Protein AF-A0A1B0CE48-F1 (afdb_monomer)

Nearest PDB structures (foldseek):
  7oi6-assembly1_j  TM=7.712E-01  e=4.944E-03  Homo sapiens
  7oic-assembly1_j  TM=7.827E-01  e=8.968E-03  Homo sapiens

Foldseek 3Di:
DDPPDPDDPCPDDCVNQPDPDADPVRDDDDDDPVNVVVVVVVVVVVVVVVVVVVVVVVVVVVVVVVVVVVVVVVVVVVVPDDDDDDPVVD

InterPro domains:
  IPR034596 Large ribosomal subunit protein mL52 [PF18699] (6-87)
  IPR034596 Large ribosomal subunit protein mL52 [PTHR34090] (7-89)

Secondary structure (DSSP, 8-state):
------S-TTSSSHHHHS-S---TT-PPPPPPHHHHHHHHHHHHHHHHHHHHHHHHHHHHHHHHHHHHHHHHHHHHHHHHSPPP-STT--

Structure (mmCIF, N/CA/C/O backbone):
data_AF-A0A1B0CE48-F1
#
_entry.id   AF-A0A1B0CE48-F1
#
loop_
_atom_site.group_PDB
_atom_site.id
_atom_site.type_symbol
_atom_site.label_atom_id
_atom_site.label_alt_id
_atom_site.label_comp_id
_atom_site.label_asym_id
_atom_site.label_entity_id
_atom_site.label_seq_id
_atom_site.pdbx_PDB_ins_code
_atom_site.Cartn_x
_atom_site.Cartn_y
_atom_site.Cartn_z
_atom_site.occupancy
_atom_site.B_iso_or_equiv
_atom_site.auth_seq_id
_atom_site.auth_comp_id
_atom_site.auth_asym_id
_atom_site.auth_atom_id
_atom_site.pdbx_PDB_model_num
ATOM 1 N N . MET A 1 1 ? -9.382 19.131 -26.777 1.00 41.03 1 MET A N 1
ATOM 2 C CA . MET A 1 1 ? -9.022 17.774 -26.301 1.00 41.03 1 MET A CA 1
ATOM 3 C C . MET A 1 1 ? -7.592 17.792 -25.782 1.00 41.03 1 MET A C 1
ATOM 5 O O . MET A 1 1 ? -6.660 17.860 -26.573 1.00 41.03 1 MET A O 1
ATOM 9 N N . CYS A 1 2 ? -7.412 17.846 -24.462 1.00 40.31 2 CYS A N 1
ATOM 10 C CA . CYS A 1 2 ? -6.099 18.021 -23.841 1.00 40.31 2 CYS A CA 1
ATOM 11 C C . CYS A 1 2 ? -5.326 16.689 -23.836 1.00 40.31 2 CYS A C 1
ATOM 13 O O . CYS A 1 2 ? -5.780 15.712 -23.242 1.00 40.31 2 CYS A O 1
ATOM 15 N N . LYS A 1 3 ? -4.170 16.638 -24.511 1.00 50.88 3 LYS A N 1
ATOM 16 C CA . LYS A 1 3 ? -3.231 15.508 -24.463 1.00 50.88 3 LYS A CA 1
ATOM 17 C C . LYS A 1 3 ? -2.601 15.457 -23.070 1.00 50.88 3 LYS A C 1
ATOM 19 O O . LYS A 1 3 ? -1.588 16.104 -22.823 1.00 50.88 3 LYS A O 1
ATOM 24 N N . LEU A 1 4 ? -3.172 14.658 -22.173 1.00 53.50 4 LEU A N 1
ATOM 25 C CA . LEU A 1 4 ? -2.646 14.384 -20.828 1.00 53.50 4 LEU A CA 1
ATOM 26 C C . LEU A 1 4 ? -1.411 13.450 -20.855 1.00 53.50 4 LEU A C 1
ATOM 28 O O . LEU A 1 4 ? -1.230 12.600 -19.991 1.00 53.50 4 LEU A O 1
ATOM 32 N N . PHE A 1 5 ? -0.559 13.585 -21.873 1.00 51.25 5 PHE A N 1
ATOM 33 C CA . PHE A 1 5 ? 0.636 12.774 -22.090 1.00 51.25 5 PHE A CA 1
ATOM 34 C C . PHE A 1 5 ? 1.861 13.685 -22.233 1.00 51.25 5 PHE A C 1
ATOM 36 O O . PHE A 1 5 ? 2.329 13.987 -23.325 1.00 51.25 5 PHE A O 1
ATOM 43 N N . LYS A 1 6 ? 2.429 14.082 -21.094 1.00 55.22 6 LYS A N 1
ATOM 44 C CA . LYS A 1 6 ? 3.892 14.148 -20.946 1.00 55.22 6 LYS A CA 1
ATOM 45 C C . LYS A 1 6 ? 4.340 13.015 -20.018 1.00 55.22 6 LYS A C 1
ATOM 47 O O . LYS A 1 6 ? 5.077 13.211 -19.062 1.00 55.22 6 LYS A O 1
ATOM 52 N N . VAL A 1 7 ? 3.828 11.814 -20.276 1.00 72.38 7 VAL A N 1
ATOM 53 C CA . VAL A 1 7 ? 4.294 10.579 -19.642 1.00 72.38 7 VAL A CA 1
ATOM 54 C C . VAL A 1 7 ? 5.133 9.855 -20.681 1.00 72.38 7 VAL A C 1
ATOM 56 O O . VAL A 1 7 ? 4.740 9.791 -21.844 1.00 72.38 7 VAL A O 1
ATOM 59 N N . ASN A 1 8 ? 6.297 9.347 -20.276 1.00 80.94 8 ASN A N 1
ATOM 60 C CA . ASN A 1 8 ? 7.124 8.528 -21.152 1.00 80.94 8 ASN A CA 1
ATOM 61 C C . ASN A 1 8 ? 6.268 7.369 -21.716 1.00 80.94 8 ASN A C 1
ATOM 63 O O . ASN A 1 8 ? 5.754 6.582 -20.912 1.00 80.94 8 ASN A O 1
ATOM 67 N N . PRO A 1 9 ? 6.106 7.248 -23.050 1.00 80.06 9 PRO A N 1
ATOM 68 C CA . PRO A 1 9 ? 5.259 6.225 -23.663 1.00 80.06 9 PRO A CA 1
ATOM 69 C C . PRO A 1 9 ? 5.743 4.798 -23.373 1.00 80.06 9 PRO A C 1
ATOM 71 O O . PRO A 1 9 ? 4.958 3.861 -23.462 1.00 80.06 9 PRO A O 1
ATOM 74 N N . THR A 1 10 ? 7.006 4.620 -22.971 1.00 82.81 10 THR A N 1
ATOM 75 C CA . THR A 1 10 ? 7.563 3.311 -22.604 1.00 82.81 10 THR A CA 1
ATOM 76 C C . THR A 1 10 ? 7.324 2.933 -21.142 1.00 82.81 10 THR A C 1
ATOM 78 O O . THR A 1 10 ? 7.664 1.825 -20.730 1.00 82.81 10 THR A O 1
ATOM 81 N N . LYS A 1 11 ? 6.736 3.818 -20.325 1.00 84.12 11 LYS A N 1
ATOM 82 C CA . LYS A 1 11 ? 6.552 3.568 -18.887 1.00 84.12 11 LYS A CA 1
ATOM 83 C C . LYS A 1 11 ? 5.535 2.459 -18.614 1.00 84.12 11 LYS A C 1
ATOM 85 O O . LYS A 1 11 ? 5.754 1.637 -17.727 1.00 84.12 11 LYS A O 1
ATOM 90 N N . PHE A 1 12 ? 4.425 2.460 -19.344 1.00 83.06 12 PHE A N 1
ATOM 91 C CA . PHE A 1 12 ? 3.366 1.465 -19.226 1.00 83.06 12 PHE A CA 1
ATOM 92 C C . PHE A 1 12 ? 2.532 1.447 -20.505 1.00 83.06 12 PHE A C 1
ATOM 94 O O . PHE A 1 12 ? 2.142 2.504 -20.998 1.00 83.06 12 PHE A O 1
ATOM 101 N N . GLY A 1 13 ? 2.237 0.258 -21.021 1.00 86.38 13 GLY A N 1
ATOM 102 C CA . GLY A 1 13 ? 1.435 0.097 -22.227 1.00 86.38 13 GLY A CA 1
ATOM 103 C C . GLY A 1 13 ? 1.672 -1.249 -22.907 1.00 86.38 13 GLY A C 1
ATOM 104 O O . GLY A 1 13 ? 2.506 -2.030 -22.441 1.00 86.38 13 GLY A O 1
ATOM 105 N N . PRO A 1 14 ? 0.964 -1.519 -24.018 1.00 85.62 14 PRO A N 1
ATOM 106 C CA . PRO A 1 14 ? 1.124 -2.757 -24.777 1.00 85.62 14 PRO A CA 1
ATOM 107 C C . PRO A 1 14 ? 2.566 -2.938 -25.262 1.00 85.62 14 PRO A C 1
ATOM 109 O O . PRO A 1 14 ? 3.105 -4.029 -25.139 1.00 85.62 14 PRO A O 1
ATOM 112 N N . LEU A 1 15 ? 3.221 -1.851 -25.682 1.00 86.06 15 LEU A N 1
ATOM 113 C CA . LEU A 1 15 ? 4.615 -1.852 -26.133 1.00 86.06 15 LEU A CA 1
ATOM 114 C C . LEU A 1 15 ? 5.609 -2.354 -25.070 1.00 86.06 15 LEU A C 1
ATOM 116 O O . LEU A 1 15 ? 6.624 -2.932 -25.415 1.00 86.06 15 LEU A O 1
ATOM 120 N N . THR A 1 16 ? 5.335 -2.126 -23.782 1.00 87.19 16 THR A N 1
ATOM 121 C CA . THR A 1 16 ? 6.258 -2.476 -22.683 1.00 87.19 16 THR A CA 1
ATOM 122 C C . THR A 1 16 ? 5.873 -3.778 -21.974 1.00 87.19 16 THR A C 1
ATOM 124 O O . THR A 1 16 ? 6.696 -4.386 -21.281 1.00 87.19 16 THR A O 1
ATOM 127 N N . ASN A 1 17 ? 4.599 -4.165 -22.052 1.00 87.38 17 ASN A N 1
ATOM 128 C CA . ASN A 1 17 ? 4.052 -5.288 -21.294 1.00 87.38 17 ASN A CA 1
ATOM 129 C C . ASN A 1 17 ? 3.983 -6.579 -22.114 1.00 87.38 17 ASN A C 1
ATOM 131 O O . ASN A 1 17 ? 4.096 -7.654 -21.523 1.00 87.38 17 ASN A O 1
ATOM 135 N N . PHE A 1 18 ? 3.785 -6.482 -23.432 1.00 89.69 18 PHE A N 1
ATOM 136 C CA . PHE A 1 18 ? 3.792 -7.646 -24.311 1.00 89.69 18 PHE A CA 1
ATOM 137 C C . PHE A 1 18 ? 5.218 -8.115 -24.616 1.00 89.69 18 PHE A C 1
ATOM 139 O O . PHE A 1 18 ? 6.159 -7.330 -24.502 1.00 89.69 18 PHE A O 1
ATOM 146 N N . PRO A 1 19 ? 5.394 -9.404 -24.951 1.00 90.19 19 PRO A N 1
ATOM 147 C CA . PRO A 1 19 ? 6.692 -9.920 -25.350 1.00 90.19 19 PRO A CA 1
ATOM 148 C C . PRO A 1 19 ? 7.097 -9.373 -26.725 1.00 90.19 19 PRO A C 1
ATOM 150 O O . PRO A 1 19 ?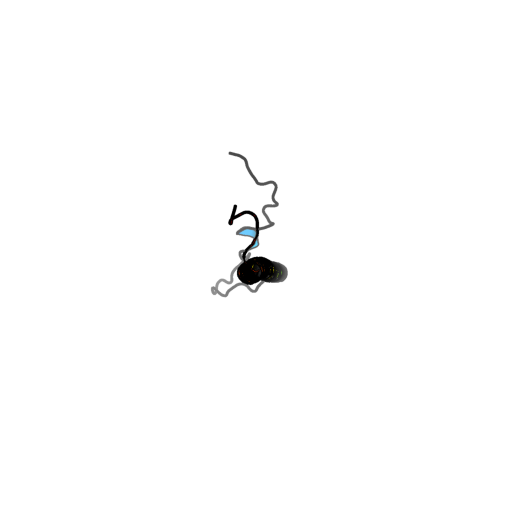 6.267 -9.276 -27.627 1.00 90.19 19 PRO A O 1
ATOM 153 N N . ASP A 1 20 ? 8.386 -9.079 -26.890 1.00 89.44 20 ASP A N 1
ATOM 154 C CA . ASP A 1 20 ? 8.936 -8.528 -28.138 1.00 89.44 20 ASP A CA 1
ATOM 155 C C . ASP A 1 20 ? 8.963 -9.552 -29.290 1.00 89.44 20 ASP A C 1
ATOM 157 O O . ASP A 1 20 ? 8.973 -9.185 -30.462 1.00 89.44 20 ASP A O 1
ATOM 161 N N . TYR A 1 21 ? 8.979 -10.849 -28.967 1.00 91.19 21 TYR A N 1
ATOM 162 C CA . TYR A 1 21 ? 8.977 -11.952 -29.928 1.00 91.19 21 TYR A CA 1
ATOM 163 C C . TYR A 1 21 ? 8.179 -13.139 -29.391 1.00 91.19 21 TYR A C 1
ATOM 165 O O . TYR A 1 21 ? 7.897 -13.214 -28.194 1.00 91.19 21 TYR A O 1
ATOM 173 N N . THR A 1 22 ? 7.851 -14.086 -30.269 1.00 92.88 22 THR A N 1
ATOM 174 C CA . THR A 1 22 ? 7.238 -15.381 -29.934 1.00 92.88 22 THR A CA 1
ATOM 175 C C . THR A 1 22 ? 7.880 -16.490 -30.769 1.00 92.88 22 THR A C 1
ATOM 177 O O . THR A 1 22 ? 8.433 -16.227 -31.839 1.00 92.88 22 THR A O 1
ATOM 180 N N . PHE A 1 23 ? 7.863 -17.729 -30.272 1.00 94.56 23 PHE A N 1
ATOM 181 C CA . PHE A 1 23 ? 8.373 -18.875 -31.029 1.00 94.56 23 PHE A CA 1
ATOM 182 C C . PHE A 1 23 ? 7.364 -19.287 -32.106 1.00 94.56 23 PHE A C 1
ATOM 184 O O . PHE A 1 23 ? 6.164 -19.296 -31.845 1.00 94.56 23 PHE A O 1
ATOM 191 N N . MET A 1 24 ? 7.844 -19.695 -33.286 1.00 95.56 24 MET A N 1
ATOM 192 C CA . MET A 1 24 ? 6.977 -20.177 -34.378 1.00 95.56 24 MET A CA 1
ATOM 193 C C . MET A 1 24 ? 6.141 -21.398 -33.972 1.00 95.56 24 MET A C 1
ATOM 195 O O . MET A 1 24 ? 5.015 -21.554 -34.427 1.00 95.56 24 MET A O 1
ATOM 199 N N . ASP A 1 25 ? 6.656 -22.206 -33.043 1.00 95.19 25 ASP A N 1
ATOM 200 C CA . ASP A 1 25 ? 5.944 -23.352 -32.467 1.00 95.19 25 ASP A CA 1
ATOM 201 C C . ASP A 1 25 ? 4.768 -22.949 -31.553 1.00 95.19 25 ASP A C 1
ATOM 203 O O . ASP A 1 25 ? 4.092 -23.811 -31.000 1.00 95.19 25 ASP A O 1
ATOM 207 N N . GLY A 1 26 ? 4.568 -21.651 -31.298 1.00 92.12 26 GLY A N 1
ATOM 208 C CA . GLY A 1 26 ? 3.549 -21.138 -30.378 1.00 92.12 26 GLY A CA 1
ATOM 209 C C . GLY A 1 26 ? 3.924 -21.242 -28.896 1.00 92.12 26 GLY A C 1
ATOM 210 O O . GLY A 1 26 ? 3.095 -20.980 -28.025 1.00 92.12 26 GLY A O 1
ATOM 211 N N . ARG A 1 27 ? 5.172 -21.611 -28.579 1.00 93.12 27 ARG A N 1
ATOM 212 C CA . ARG A 1 27 ? 5.663 -21.633 -27.194 1.00 93.12 27 ARG A CA 1
ATOM 213 C C . ARG A 1 27 ? 5.669 -20.212 -26.607 1.00 93.12 27 ARG A C 1
ATOM 215 O O . ARG A 1 27 ? 6.035 -19.267 -27.313 1.00 93.12 27 ARG A O 1
ATOM 222 N N . PRO A 1 28 ? 5.304 -20.043 -25.324 1.00 92.12 28 PRO A N 1
ATOM 223 C CA . PRO A 1 28 ? 5.309 -18.735 -24.690 1.00 92.12 28 PRO A CA 1
ATOM 224 C C . PRO A 1 28 ? 6.738 -18.233 -24.487 1.00 92.12 28 PRO A C 1
ATOM 226 O O . PRO A 1 28 ? 7.662 -18.994 -24.187 1.00 92.12 28 PRO A O 1
ATOM 229 N N . THR A 1 29 ? 6.906 -16.926 -24.619 1.00 92.81 29 THR A N 1
ATOM 230 C CA . THR A 1 29 ? 8.189 -16.255 -24.427 1.00 92.81 29 THR A CA 1
ATOM 231 C C . THR A 1 29 ? 8.558 -16.252 -22.943 1.00 92.81 29 THR A C 1
ATOM 233 O O . THR A 1 29 ? 7.718 -15.893 -22.109 1.00 92.81 29 THR A O 1
ATOM 236 N N . PRO A 1 30 ? 9.791 -16.640 -22.572 1.00 92.25 30 PRO A N 1
ATOM 237 C CA . PRO A 1 30 ? 10.223 -16.574 -21.183 1.00 92.25 30 PRO A CA 1
ATOM 238 C C . PRO A 1 30 ? 10.224 -15.123 -20.683 1.00 92.25 30 PRO A C 1
ATOM 240 O O . PRO A 1 30 ? 10.502 -14.184 -21.429 1.00 92.25 30 PRO A O 1
ATOM 243 N N . LEU A 1 31 ? 9.931 -14.937 -19.394 1.00 91.81 31 LEU A N 1
ATOM 244 C CA . LEU A 1 31 ? 9.854 -13.611 -18.781 1.00 91.81 31 LEU A CA 1
ATOM 245 C C . LEU A 1 31 ? 11.220 -12.918 -18.750 1.00 91.81 31 LEU A C 1
ATOM 247 O O . LEU A 1 31 ? 12.191 -13.446 -18.204 1.00 91.81 31 LEU A O 1
ATOM 251 N N . GLY A 1 32 ? 11.263 -11.679 -19.241 1.00 90.50 32 GLY A N 1
ATOM 252 C CA . GLY A 1 32 ? 12.446 -10.831 -19.125 1.00 90.50 32 GLY A CA 1
ATOM 253 C C . GLY A 1 32 ? 12.713 -10.400 -17.677 1.00 90.50 32 GLY A C 1
ATOM 254 O O . GLY A 1 32 ? 11.786 -10.175 -16.891 1.00 90.50 32 GLY A O 1
ATOM 255 N N . ALA A 1 33 ? 13.985 -10.202 -17.320 1.00 93.12 33 ALA A N 1
ATOM 256 C CA . ALA A 1 33 ? 14.387 -9.823 -15.959 1.00 93.12 33 ALA A CA 1
ATOM 257 C C . ALA A 1 33 ? 13.694 -8.538 -15.461 1.00 93.12 33 ALA A C 1
ATOM 259 O O . ALA A 1 33 ? 13.211 -8.472 -14.329 1.00 93.12 33 ALA A O 1
ATOM 260 N N . HIS A 1 34 ? 13.578 -7.520 -16.320 1.00 91.00 34 HIS A N 1
ATOM 261 C CA . HIS A 1 34 ? 12.912 -6.264 -15.969 1.00 91.00 34 HIS A CA 1
ATOM 262 C C . HIS A 1 34 ? 11.392 -6.394 -15.878 1.00 91.00 34 HIS A C 1
ATOM 264 O O . HIS A 1 34 ? 10.787 -5.746 -15.027 1.00 91.00 34 HIS A O 1
ATOM 270 N N . GLN A 1 35 ? 10.774 -7.239 -16.704 1.00 91.75 35 GLN A N 1
ATOM 271 C CA . GLN A 1 35 ? 9.343 -7.523 -16.614 1.00 91.75 35 GLN A CA 1
ATOM 272 C C . GLN A 1 35 ? 9.028 -8.199 -15.277 1.00 91.75 35 GLN A C 1
ATOM 274 O O . GLN A 1 35 ? 8.146 -7.741 -14.553 1.00 91.75 35 GLN A O 1
ATOM 279 N N . LYS A 1 36 ? 9.835 -9.194 -14.886 1.00 94.00 36 LYS A N 1
ATOM 280 C CA . LYS A 1 36 ? 9.759 -9.828 -13.564 1.00 94.00 36 LYS A CA 1
ATOM 281 C C . LYS A 1 36 ? 9.932 -8.814 -12.432 1.00 94.00 36 LYS A C 1
ATOM 283 O O . LYS A 1 36 ? 9.114 -8.778 -11.518 1.00 94.00 36 LYS A O 1
ATOM 288 N N . LYS A 1 37 ? 10.944 -7.943 -12.514 1.00 95.56 37 LYS A N 1
ATOM 289 C CA . LYS A 1 37 ? 11.177 -6.887 -11.515 1.00 95.56 37 LYS A CA 1
ATOM 290 C C . LYS A 1 37 ? 9.980 -5.940 -11.384 1.00 95.56 37 LYS A C 1
ATOM 292 O O . LYS A 1 37 ? 9.602 -5.608 -10.266 1.00 95.56 37 LYS A O 1
ATOM 297 N N . ARG A 1 38 ? 9.371 -5.524 -12.501 1.00 94.06 38 ARG A N 1
ATOM 298 C CA . ARG A 1 38 ? 8.170 -4.672 -12.487 1.00 94.06 38 ARG A CA 1
ATOM 299 C C . ARG A 1 38 ? 6.995 -5.373 -11.811 1.00 94.06 38 ARG A C 1
ATOM 301 O O . ARG A 1 38 ? 6.336 -4.752 -10.986 1.00 94.06 38 ARG A O 1
ATOM 308 N N . MET A 1 39 ? 6.753 -6.645 -12.127 1.00 94.19 39 MET A N 1
ATOM 309 C CA . MET A 1 39 ? 5.678 -7.419 -11.497 1.00 94.19 39 MET A CA 1
ATOM 310 C C . MET A 1 39 ? 5.874 -7.533 -9.984 1.00 94.19 39 MET A C 1
ATOM 312 O O . MET A 1 39 ? 4.935 -7.285 -9.234 1.00 94.19 39 MET A O 1
ATOM 316 N N . GLU A 1 40 ? 7.096 -7.813 -9.531 1.00 97.38 40 GLU A N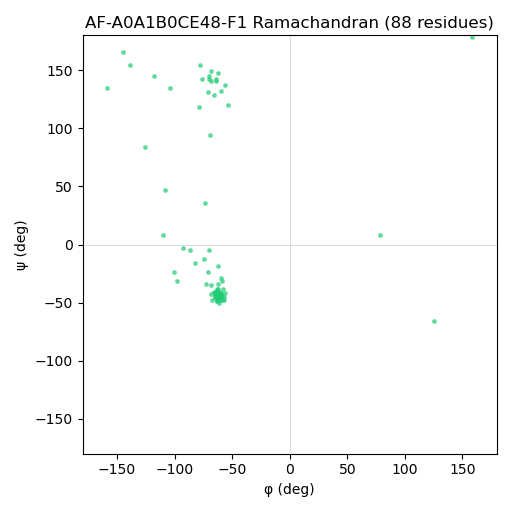 1
ATOM 317 C CA . GLU A 1 40 ? 7.394 -7.900 -8.098 1.00 97.38 40 GLU A CA 1
ATOM 318 C C . GLU A 1 40 ? 7.192 -6.556 -7.387 1.00 97.38 40 GLU A C 1
ATOM 320 O O . GLU A 1 40 ? 6.577 -6.490 -6.327 1.00 97.38 40 GLU A O 1
ATOM 325 N N . GLN A 1 41 ? 7.634 -5.455 -8.001 1.00 96.88 41 GLN A N 1
ATOM 326 C CA . GLN A 1 41 ? 7.402 -4.114 -7.462 1.00 96.88 41 GLN A CA 1
ATOM 327 C C . GLN A 1 41 ? 5.908 -3.794 -7.345 1.00 96.88 41 GLN A C 1
ATOM 329 O O . GLN A 1 41 ? 5.475 -3.264 -6.324 1.00 96.88 41 GLN A O 1
ATOM 334 N N . GLN A 1 42 ? 5.115 -4.131 -8.367 1.00 96.00 42 GLN A N 1
ATOM 335 C CA . GLN A 1 42 ? 3.663 -3.946 -8.329 1.00 96.00 42 GLN A CA 1
ATOM 336 C C . GLN A 1 42 ? 3.014 -4.801 -7.238 1.00 96.00 42 GLN A C 1
ATOM 338 O O . GLN A 1 42 ? 2.122 -4.317 -6.544 1.00 96.00 42 GLN A O 1
ATOM 343 N N . ARG A 1 43 ? 3.498 -6.031 -7.031 1.00 98.06 43 ARG A N 1
ATOM 344 C CA . ARG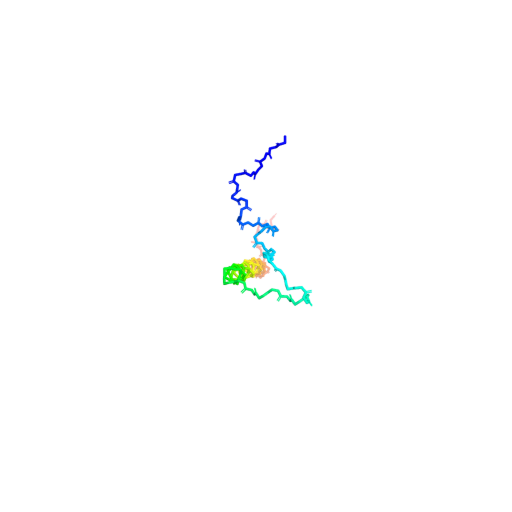 A 1 43 ? 3.025 -6.919 -5.964 1.00 98.06 43 ARG A CA 1
ATOM 345 C C . ARG A 1 43 ? 3.254 -6.314 -4.581 1.00 98.06 43 ARG A C 1
ATOM 347 O O . ARG A 1 43 ? 2.301 -6.186 -3.822 1.00 98.06 43 ARG A O 1
ATOM 354 N N . VAL A 1 44 ? 4.469 -5.847 -4.296 1.00 98.50 44 VAL A N 1
ATOM 355 C CA . VAL A 1 44 ? 4.806 -5.205 -3.011 1.00 98.50 44 VAL A CA 1
ATOM 356 C C . VAL A 1 44 ? 3.956 -3.952 -2.771 1.00 98.50 44 VAL A C 1
ATOM 358 O O . VAL A 1 44 ? 3.471 -3.720 -1.663 1.00 98.50 44 VAL A O 1
ATOM 361 N N . ILE A 1 45 ? 3.741 -3.138 -3.809 1.00 98.31 45 ILE A N 1
ATOM 362 C CA . ILE A 1 45 ? 2.882 -1.949 -3.716 1.00 98.31 45 ILE A CA 1
ATOM 363 C C . ILE A 1 45 ? 1.435 -2.351 -3.406 1.00 98.31 45 ILE A C 1
ATOM 365 O O . ILE A 1 45 ? 0.812 -1.752 -2.529 1.00 98.31 45 ILE A O 1
ATOM 369 N N . ALA A 1 46 ? 0.908 -3.369 -4.086 1.00 98.31 46 ALA A N 1
ATOM 370 C CA . ALA A 1 46 ? -0.448 -3.860 -3.867 1.00 98.31 46 ALA A CA 1
ATOM 371 C C . ALA A 1 46 ? -0.631 -4.426 -2.450 1.00 98.31 46 ALA A C 1
ATOM 373 O O . ALA A 1 46 ? -1.601 -4.081 -1.775 1.00 98.31 46 ALA A O 1
ATOM 374 N N . GLU A 1 47 ? 0.320 -5.228 -1.968 1.00 98.50 47 GLU A N 1
ATOM 375 C CA . GLU A 1 47 ? 0.322 -5.761 -0.601 1.00 98.50 47 GLU A CA 1
ATOM 376 C C . GLU A 1 47 ? 0.275 -4.633 0.437 1.00 98.50 47 GLU A C 1
ATOM 378 O O . GLU A 1 47 ? -0.550 -4.666 1.354 1.00 98.50 47 GLU A O 1
ATOM 383 N N . LYS A 1 48 ? 1.083 -3.584 0.239 1.00 98.50 48 LYS A N 1
ATOM 384 C CA . LYS A 1 48 ? 1.095 -2.402 1.109 1.00 98.50 48 LYS A CA 1
ATOM 385 C C . LYS A 1 48 ? -0.222 -1.625 1.075 1.00 98.50 48 LYS A C 1
ATOM 387 O O . LYS A 1 48 ? -0.690 -1.165 2.111 1.00 98.50 48 LYS A O 1
ATOM 392 N N . ILE A 1 49 ? -0.841 -1.462 -0.095 1.00 98.44 49 ILE A N 1
ATOM 393 C CA . ILE A 1 49 ? -2.152 -0.798 -0.199 1.00 98.44 49 ILE A CA 1
ATOM 394 C C . ILE A 1 49 ? -3.202 -1.582 0.595 1.00 98.44 49 ILE A C 1
ATOM 396 O O . ILE A 1 49 ? -3.980 -0.997 1.348 1.00 98.44 49 ILE A O 1
ATOM 400 N N . VAL A 1 50 ? -3.213 -2.909 0.458 1.00 98.50 50 VAL A N 1
ATOM 401 C CA . VAL A 1 50 ? -4.166 -3.770 1.165 1.00 98.50 50 VAL A CA 1
ATOM 402 C C . VAL A 1 50 ? -3.951 -3.718 2.678 1.00 98.50 50 VAL A C 1
ATOM 404 O O . VAL A 1 50 ? -4.937 -3.641 3.413 1.00 98.50 50 VAL A O 1
ATOM 407 N N . SER A 1 51 ? -2.704 -3.735 3.160 1.00 98.38 51 SER A N 1
ATOM 408 C CA . SER A 1 51 ? -2.420 -3.653 4.598 1.00 98.38 51 SER A CA 1
ATOM 409 C C . SER A 1 51 ? -2.890 -2.323 5.192 1.00 98.38 51 SER A C 1
ATOM 411 O O . SER A 1 51 ? -3.656 -2.323 6.153 1.00 98.38 51 SER A O 1
ATOM 413 N N . LEU A 1 52 ? -2.540 -1.200 4.557 1.00 98.62 52 LEU A N 1
ATOM 414 C CA . LEU A 1 52 ? -2.928 0.137 5.014 1.00 98.62 52 LEU A CA 1
ATOM 415 C C . LEU A 1 52 ? -4.450 0.323 5.025 1.00 98.62 52 LEU A C 1
ATOM 417 O O . LEU A 1 52 ? -5.007 0.876 5.971 1.00 98.62 52 LEU A O 1
ATOM 421 N N . ASN A 1 53 ? -5.149 -0.185 4.009 1.00 98.50 53 ASN A N 1
ATOM 422 C CA . ASN A 1 53 ? -6.609 -0.116 3.971 1.00 98.50 53 ASN A CA 1
ATOM 423 C C . ASN A 1 53 ? -7.255 -0.890 5.127 1.00 98.50 53 ASN A C 1
ATOM 425 O O . ASN A 1 53 ? -8.223 -0.409 5.720 1.00 98.50 53 ASN A O 1
ATOM 429 N N . LYS A 1 54 ? -6.713 -2.062 5.480 1.00 98.50 54 LYS A N 1
ATOM 430 C CA . LYS A 1 54 ? -7.189 -2.842 6.633 1.00 98.50 54 LYS A CA 1
ATOM 431 C C . LYS A 1 54 ? -6.960 -2.099 7.947 1.00 98.50 54 LYS A C 1
ATOM 433 O O . LYS A 1 54 ? -7.861 -2.059 8.780 1.00 98.50 54 LYS A O 1
ATOM 438 N N . GLU A 1 55 ? -5.791 -1.486 8.118 1.00 98.31 55 GLU A N 1
ATOM 439 C CA . GLU A 1 55 ? -5.461 -0.698 9.311 1.00 98.31 55 GLU A CA 1
ATOM 440 C C . GLU A 1 55 ? -6.415 0.489 9.490 1.00 98.31 55 GLU A C 1
ATOM 442 O O . GLU A 1 55 ? -6.949 0.702 10.581 1.00 98.31 55 GLU A O 1
ATOM 447 N N . ILE A 1 56 ? -6.695 1.225 8.412 1.00 98.50 56 ILE A N 1
ATOM 448 C CA . ILE A 1 56 ? -7.618 2.367 8.434 1.00 98.50 56 ILE A CA 1
ATOM 449 C C . ILE A 1 56 ? -9.046 1.912 8.758 1.00 98.50 56 ILE A C 1
ATOM 451 O O . ILE A 1 56 ? -9.717 2.533 9.588 1.00 98.50 56 ILE A O 1
ATOM 455 N N . ALA A 1 57 ? -9.515 0.828 8.132 1.00 98.38 57 ALA A N 1
ATOM 456 C CA . ALA A 1 57 ? -10.841 0.274 8.401 1.00 98.38 57 ALA A CA 1
ATOM 457 C C . ALA A 1 57 ? -10.986 -0.123 9.879 1.00 98.38 57 ALA A C 1
ATOM 459 O O . ALA A 1 57 ? -11.927 0.308 10.550 1.00 98.38 57 ALA A O 1
ATOM 460 N N . PHE A 1 58 ? -9.996 -0.840 10.413 1.00 98.50 58 PHE A N 1
ATOM 461 C CA . PHE A 1 58 ? -9.954 -1.221 11.821 1.00 98.50 58 PHE A CA 1
ATOM 462 C C . PHE A 1 58 ? -9.947 -0.006 12.757 1.00 98.50 58 PHE A C 1
ATOM 464 O O . PHE A 1 58 ? -10.691 0.029 13.739 1.00 98.50 58 PHE A O 1
ATOM 471 N N . ALA A 1 59 ? -9.142 1.018 12.459 1.00 98.31 59 ALA A N 1
ATOM 472 C CA . ALA A 1 59 ? -9.076 2.233 13.268 1.00 98.31 59 ALA A CA 1
ATOM 473 C C . ALA A 1 59 ? -10.438 2.943 13.343 1.00 98.31 59 ALA A C 1
ATOM 475 O O . ALA A 1 59 ? -10.861 3.362 14.425 1.00 98.31 59 ALA A O 1
ATOM 476 N N . LYS A 1 60 ? -11.157 3.020 12.217 1.00 98.50 60 LYS A N 1
ATOM 477 C CA . LYS A 1 60 ? -12.499 3.610 12.148 1.00 98.50 60 LYS A CA 1
ATOM 478 C C . LYS A 1 60 ? -13.506 2.831 12.995 1.00 98.50 60 LYS A C 1
ATOM 480 O O . LYS A 1 60 ? -14.231 3.431 13.790 1.00 98.50 60 LYS A O 1
ATOM 485 N N . GLU A 1 61 ? -13.535 1.507 12.860 1.00 98.25 61 GLU A N 1
ATOM 486 C CA . GLU A 1 61 ? -14.431 0.641 13.636 1.00 98.25 61 GLU A CA 1
ATOM 487 C C . GLU A 1 61 ? -14.144 0.721 15.137 1.00 98.25 61 GLU A C 1
ATOM 489 O O . GLU A 1 61 ? -15.059 0.898 15.948 1.00 98.25 61 GLU A O 1
ATOM 494 N N . ARG A 1 62 ? -12.862 0.661 15.514 1.00 98.19 62 ARG A N 1
ATOM 495 C CA . ARG A 1 62 ? -12.419 0.799 16.902 1.00 98.19 62 ARG A CA 1
ATOM 496 C C . ARG A 1 62 ? -12.851 2.139 17.489 1.00 98.19 62 ARG A C 1
ATOM 498 O O . ARG A 1 62 ? -13.376 2.164 18.600 1.00 98.19 62 ARG A O 1
ATOM 505 N N . HIS A 1 63 ? -12.653 3.235 16.761 1.00 98.31 63 HIS A N 1
ATOM 506 C CA . HIS A 1 63 ? -13.053 4.566 17.211 1.00 98.31 63 HIS A CA 1
ATOM 507 C C . HIS A 1 63 ? -14.571 4.658 17.425 1.00 98.31 63 HIS A C 1
ATOM 509 O O . HIS A 1 63 ? -15.022 5.104 18.480 1.00 98.31 63 HIS A O 1
ATOM 515 N N . ALA A 1 64 ? -15.363 4.155 16.474 1.00 98.06 64 ALA A N 1
ATOM 516 C CA . ALA A 1 64 ? -16.818 4.114 16.593 1.00 98.06 64 ALA A CA 1
ATOM 517 C C . ALA A 1 64 ? -17.297 3.247 17.770 1.00 98.06 64 ALA A C 1
ATOM 519 O O . ALA A 1 64 ? -18.317 3.547 18.389 1.00 98.06 64 ALA A O 1
ATOM 520 N N . ARG A 1 65 ? -16.585 2.163 18.102 1.00 98.06 65 ARG A N 1
ATOM 521 C CA . ARG A 1 65 ? -16.879 1.356 19.294 1.00 98.06 65 ARG A CA 1
ATOM 522 C C . ARG A 1 65 ? -16.602 2.130 20.585 1.00 98.0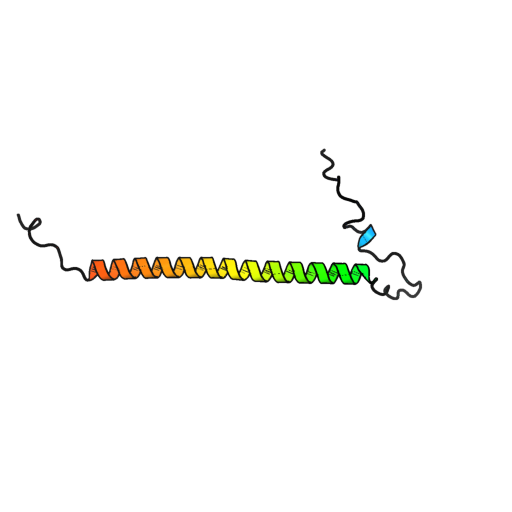6 65 ARG A C 1
ATOM 524 O O . ARG A 1 65 ? -17.476 2.182 21.439 1.00 98.06 65 ARG A O 1
ATOM 531 N N . ILE A 1 66 ? -15.444 2.784 20.688 1.00 98.12 66 ILE A N 1
ATOM 532 C CA . ILE A 1 66 ? -15.063 3.567 21.877 1.00 98.12 66 ILE A CA 1
ATOM 533 C C . ILE A 1 66 ? -16.051 4.713 22.129 1.00 98.12 66 ILE A C 1
A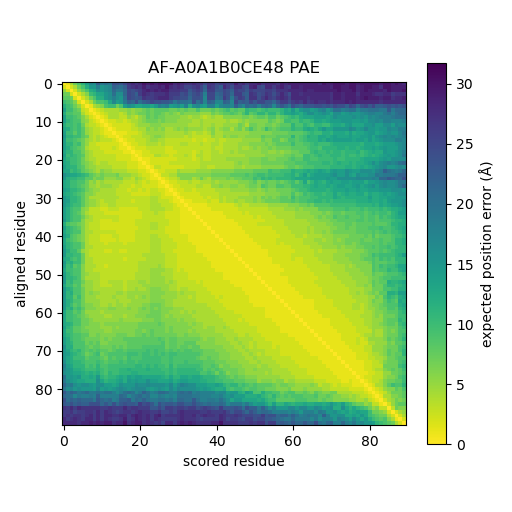TOM 535 O O . ILE A 1 66 ? -16.414 4.964 23.274 1.00 98.12 66 ILE A O 1
ATOM 539 N N . LEU A 1 67 ? -16.498 5.411 21.080 1.00 97.88 67 LEU A N 1
ATOM 540 C CA . LEU A 1 67 ? -17.505 6.468 21.226 1.00 97.88 67 LEU A CA 1
ATOM 541 C C . LEU A 1 67 ? -18.826 5.922 21.775 1.00 97.88 67 LEU A C 1
ATOM 543 O O . LEU A 1 67 ? -19.337 6.455 22.756 1.00 97.88 67 LEU A O 1
ATOM 547 N N . ARG A 1 68 ? -19.323 4.813 21.214 1.00 97.44 68 ARG A N 1
ATOM 548 C CA . ARG A 1 68 ? -20.546 4.159 21.702 1.00 97.44 68 ARG A CA 1
ATOM 549 C C . ARG A 1 68 ? -20.421 3.703 23.154 1.00 97.44 68 ARG A C 1
ATOM 551 O O . ARG A 1 68 ? -21.347 3.899 23.931 1.00 97.44 68 ARG A O 1
ATOM 558 N N . GLU A 1 69 ? -19.285 3.127 23.538 1.00 97.25 69 GLU A N 1
ATOM 559 C CA . GLU A 1 69 ? -19.026 2.721 24.926 1.00 97.25 69 GLU A CA 1
ATOM 560 C C . GLU A 1 69 ? -19.037 3.923 25.880 1.00 97.25 69 GLU A C 1
ATOM 562 O O . GLU A 1 69 ? -19.661 3.856 26.937 1.00 97.25 69 GLU A O 1
ATOM 567 N N . LYS A 1 70 ? -18.417 5.046 25.495 1.00 97.31 70 LYS A N 1
ATOM 568 C CA . LYS A 1 70 ? -18.440 6.285 26.289 1.00 97.31 70 LYS A CA 1
ATOM 569 C C . LYS A 1 70 ? -19.851 6.850 26.438 1.00 97.31 70 LYS A C 1
ATOM 571 O O . LYS A 1 70 ? -20.227 7.244 27.537 1.00 97.31 70 LYS A O 1
ATOM 576 N N . GLU A 1 71 ? -20.634 6.873 25.363 1.00 96.94 71 GLU A N 1
ATOM 577 C CA . GLU A 1 71 ? -22.031 7.321 25.403 1.00 96.94 71 GLU A CA 1
ATOM 578 C C . GLU A 1 71 ? -22.883 6.430 26.311 1.00 96.94 71 GLU A C 1
ATOM 580 O O . GLU A 1 71 ? -23.664 6.938 27.113 1.00 96.94 71 GLU A O 1
ATOM 585 N N . LEU A 1 72 ? -22.717 5.107 26.225 1.00 96.69 72 LEU A N 1
ATOM 586 C CA . LEU A 1 72 ? -23.417 4.157 27.091 1.00 96.69 72 LEU A CA 1
ATOM 587 C C . LEU A 1 72 ? -23.034 4.345 28.561 1.00 96.69 72 LEU A C 1
ATOM 589 O O . LEU A 1 72 ? -23.920 4.378 29.408 1.00 96.69 72 LEU A O 1
ATOM 593 N N . GLN A 1 73 ? -21.747 4.537 28.862 1.00 96.06 73 GLN A N 1
ATOM 594 C CA . GLN A 1 73 ? -21.283 4.824 30.223 1.00 96.06 73 GLN A CA 1
ATOM 595 C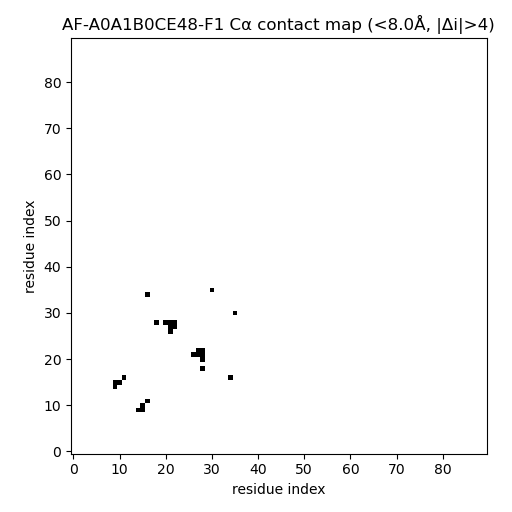 C . GLN A 1 73 ? -21.860 6.137 30.761 1.00 96.06 73 GLN A C 1
ATOM 597 O O . GLN A 1 73 ? -22.307 6.201 31.904 1.00 96.06 73 GLN A O 1
ATOM 602 N N . GLN A 1 74 ? -21.883 7.194 29.946 1.00 95.50 74 GLN A N 1
ATOM 603 C CA . GLN A 1 74 ? -22.485 8.467 30.346 1.00 95.50 74 GLN A CA 1
ATOM 604 C C . GLN A 1 74 ? -23.984 8.319 30.615 1.00 95.50 74 GLN A C 1
ATOM 606 O O . GLN A 1 74 ? -24.466 8.827 31.627 1.00 95.50 74 GLN A O 1
ATOM 611 N N . LYS A 1 75 ? -24.708 7.584 29.761 1.00 94.75 75 LYS A N 1
ATOM 612 C CA . LYS A 1 75 ? -26.132 7.281 29.961 1.00 94.75 75 LYS A CA 1
ATOM 613 C C . LYS A 1 75 ? -26.366 6.477 31.235 1.00 94.75 75 LYS A C 1
ATOM 615 O O . LYS A 1 75 ? -27.182 6.895 32.045 1.00 94.75 75 LYS A O 1
ATOM 620 N N . SER A 1 76 ? -25.599 5.412 31.479 1.00 94.06 76 SER A N 1
ATOM 621 C CA . SER A 1 76 ? -25.743 4.608 32.699 1.00 94.06 76 SER A CA 1
ATOM 622 C C . SER A 1 76 ? -25.444 5.415 33.962 1.00 94.06 76 SER A C 1
ATOM 624 O O . SER A 1 76 ? -26.127 5.264 34.970 1.00 94.06 76 SER A O 1
ATOM 626 N N . ILE A 1 77 ? -24.447 6.307 33.915 1.00 94.62 77 ILE A N 1
ATOM 627 C CA . ILE A 1 77 ? -24.157 7.223 35.024 1.00 94.62 77 ILE A CA 1
ATOM 628 C C . ILE A 1 77 ? -25.330 8.186 35.228 1.00 94.62 77 ILE A C 1
ATOM 630 O O . ILE A 1 77 ? -25.728 8.413 36.364 1.00 94.62 77 ILE A O 1
ATOM 634 N N . GLN A 1 78 ? -25.891 8.751 34.157 1.00 90.56 78 GLN A N 1
ATOM 635 C CA . GLN A 1 78 ? -27.014 9.684 34.242 1.00 90.56 78 GLN A CA 1
ATOM 636 C C . GLN A 1 78 ? -28.291 9.015 34.771 1.00 90.56 78 GLN A C 1
ATOM 638 O O . GLN A 1 78 ? -28.974 9.607 35.598 1.00 90.56 78 GLN A O 1
ATOM 643 N N . GLU A 1 79 ? -28.592 7.791 34.339 1.00 91.50 79 GLU A N 1
ATOM 644 C CA . GLU A 1 79 ? -29.725 6.992 34.825 1.00 91.50 79 GLU A CA 1
ATOM 645 C C . GLU A 1 79 ? -29.537 6.545 36.279 1.00 91.50 79 GLU A C 1
ATOM 647 O O . GLU A 1 79 ? -30.497 6.502 37.045 1.00 91.50 79 GLU A O 1
ATOM 652 N N . GLY A 1 80 ? -28.295 6.250 36.677 1.00 89.06 80 GLY A N 1
ATOM 653 C CA . GLY A 1 80 ? -27.941 5.913 38.054 1.00 89.06 80 GLY A CA 1
ATOM 654 C C . GLY A 1 80 ? -27.911 7.111 39.010 1.00 89.06 80 GLY A C 1
ATOM 655 O O . GLY A 1 80 ? -27.857 6.911 40.225 1.00 89.06 80 GLY A O 1
ATOM 656 N N . LYS A 1 81 ? -27.944 8.355 38.509 1.00 90.06 81 LYS A N 1
ATOM 657 C CA . LYS A 1 81 ? -28.034 9.543 39.369 1.00 90.06 81 LYS A CA 1
ATOM 658 C C . LYS A 1 81 ? -29.399 9.597 40.045 1.00 90.06 81 LYS A C 1
ATOM 660 O O . LYS A 1 81 ? -30.440 9.338 39.444 1.00 90.06 81 LYS A O 1
ATOM 665 N N . LEU A 1 82 ? -29.393 9.999 41.312 1.00 84.38 82 LEU A N 1
ATOM 666 C CA . LEU A 1 82 ? -30.623 10.241 42.049 1.00 84.38 82 LEU A CA 1
ATOM 667 C C . LEU A 1 82 ? -31.393 11.406 41.409 1.00 84.38 82 LEU A C 1
ATOM 669 O O . LEU A 1 82 ? -30.791 12.390 40.978 1.00 84.38 82 LEU A O 1
ATOM 673 N N . LYS A 1 83 ? -32.726 11.304 41.379 1.00 81.75 83 LYS A N 1
ATOM 674 C CA . LYS A 1 83 ? -33.595 12.392 40.913 1.00 81.75 83 LYS A CA 1
ATOM 675 C C . LYS A 1 83 ? -33.315 13.664 41.709 1.00 81.75 83 LYS A C 1
ATOM 677 O O . LYS A 1 83 ? -33.199 13.614 42.936 1.00 81.75 83 LYS A O 1
ATOM 682 N N . GLU A 1 84 ? -33.260 14.791 41.011 1.00 80.88 84 GLU A N 1
ATOM 683 C CA . GLU A 1 84 ? -33.138 16.097 41.647 1.00 80.88 84 GLU A CA 1
ATOM 684 C C . GLU A 1 84 ? -34.340 16.332 42.574 1.00 80.88 84 GLU A C 1
ATOM 686 O O . GLU A 1 84 ? -35.492 16.083 42.209 1.00 80.88 84 GLU A O 1
ATOM 691 N N . LYS A 1 85 ? -34.074 16.773 43.804 1.00 75.25 85 LYS A N 1
ATOM 692 C CA . LYS A 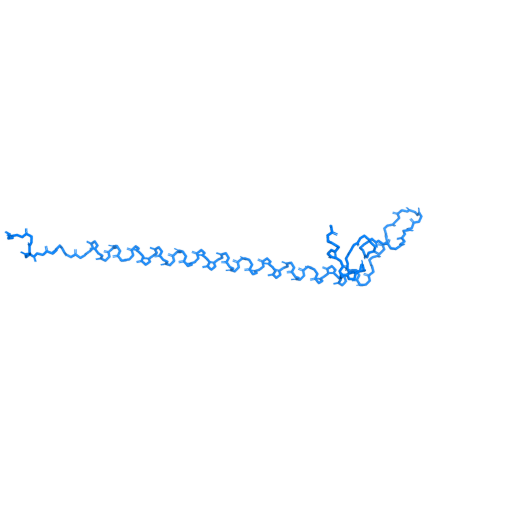1 85 ? -35.096 17.164 44.782 1.00 75.25 85 LYS A CA 1
ATOM 693 C C . LYS A 1 85 ? -34.918 18.643 45.112 1.00 75.25 85 LYS A C 1
ATOM 695 O O . LYS A 1 85 ? -33.789 19.117 45.181 1.00 75.25 85 LYS A O 1
ATOM 700 N N . GLY A 1 86 ? -36.024 19.349 45.345 1.00 70.00 86 GLY A N 1
ATOM 701 C CA . GLY A 1 86 ? -36.019 20.741 45.811 1.00 70.00 86 GLY A CA 1
ATOM 702 C C . GLY A 1 86 ? -36.829 21.683 44.924 1.00 70.00 86 GLY A C 1
ATOM 703 O O . GLY A 1 86 ? -37.858 22.178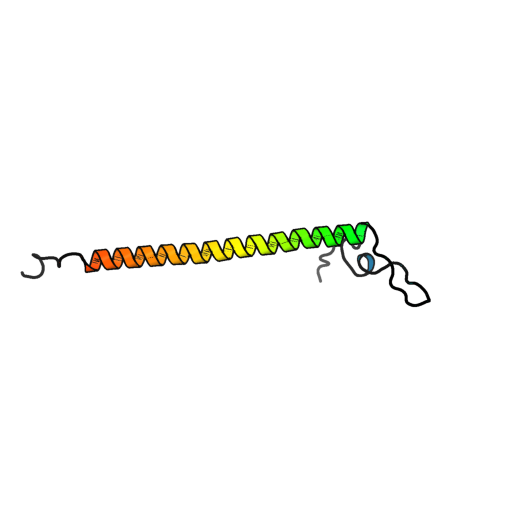 45.360 1.00 70.00 86 GLY A O 1
ATOM 704 N N . HIS A 1 87 ? -36.410 21.911 43.678 1.00 62.94 87 HIS A N 1
ATOM 705 C CA . HIS A 1 87 ? -37.007 22.952 42.822 1.00 62.94 87 HIS A CA 1
ATOM 706 C C . HIS A 1 87 ? -38.314 22.540 42.109 1.00 62.94 87 HIS A C 1
ATOM 708 O O . HIS A 1 87 ? -39.042 23.394 41.634 1.00 62.94 87 HIS A O 1
ATOM 714 N N . LEU A 1 88 ? -38.618 21.237 42.045 1.00 60.41 88 LEU A N 1
ATOM 715 C CA . LEU A 1 88 ? -39.830 20.671 41.418 1.00 60.41 88 LEU A CA 1
ATOM 716 C C . LEU A 1 88 ? -41.008 20.470 42.395 1.00 60.41 88 LEU A C 1
ATOM 718 O O . LEU A 1 88 ? -42.057 19.984 41.986 1.00 60.41 88 LEU A O 1
ATOM 722 N N . MET A 1 89 ? -40.815 20.751 43.689 1.00 56.75 89 MET A N 1
ATOM 723 C CA . MET A 1 89 ? -41.834 20.573 44.740 1.00 56.75 89 MET A CA 1
ATOM 724 C C . MET A 1 89 ? -42.367 21.902 45.312 1.00 56.75 89 MET A C 1
ATOM 726 O O . MET A 1 89 ? -43.097 21.876 46.301 1.00 56.75 89 MET A O 1
ATOM 730 N N . LEU A 1 90 ? -41.995 23.036 44.713 1.00 53.59 90 LEU A N 1
ATOM 731 C CA . LEU A 1 90 ? -42.516 24.384 44.979 1.00 53.59 90 LEU A CA 1
ATOM 732 C C . LEU A 1 90 ? -43.297 24.853 43.751 1.00 53.59 90 LEU A C 1
ATOM 734 O O . LEU A 1 90 ? -44.336 25.515 43.952 1.00 53.59 90 LEU A O 1
#

Mean predicted aligned error: 8.58 Å

Solvent-accessible surface area (backbone atoms only — not comparable to full-atom values): 5743 Å² total; per-residue (Å²): 136,84,80,90,66,95,60,68,76,72,78,66,47,70,88,61,70,51,76,95,61,71,48,94,88,67,50,83,63,78,83,49,72,66,59,51,50,51,52,52,53,51,48,55,52,50,53,51,52,54,51,52,52,51,52,53,52,50,51,52,53,52,51,58,48,53,52,52,52,52,51,50,51,51,48,52,52,59,70,70,48,77,81,90,79,68,84,89,81,115

Sequence (90 aa):
MCKLFKVNPTKFGPLTNFPDYTFMDGRPTPLGAHQKKRMEQQRVIAEKIVSLNKEIAFAKERHARILREKELQQKSIQEGKLKEKGHLML

pLDD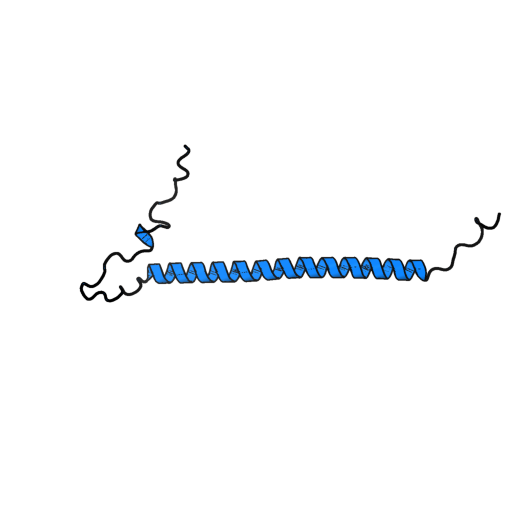T: mean 88.24, std 14.21, range [40.31, 98.62]

Organism: Lutzomyia longipalpis (NCBI:txid7200)

Radius of gyration: 30.93 Å; Cα contacts (8 Å, |Δi|>4): 13; chains: 1; bounding box: 57×48×80 Å